Protein AF-A0A6I2V8A2-F1 (afdb_monomer_lite)

Radius of gyration: 22.57 Å; chains: 1; bounding box: 53×26×64 Å

Secondary structure (DSSP, 8-state):
-----S----S-------HHHHHHHHHHHHHHHHHHHHHHHHHHHHHTS---SHHHHHHHHHHHHHHHHHHHHHHHHHHHHHHHHHHHHHHT---EE-TTS-EEE-HHHHHHHHHHHHHHHHHHHHHHHHHHHHHHHH--

Structure (mmCIF, N/CA/C/O backbone):
data_AF-A0A6I2V8A2-F1
#
_entry.id   AF-A0A6I2V8A2-F1
#
loop_
_atom_site.group_PDB
_atom_site.id
_atom_site.type_symbol
_atom_site.label_atom_id
_atom_site.label_alt_id
_atom_site.label_comp_id
_atom_site.label_asym_id
_atom_site.label_entity_id
_atom_site.label_seq_id
_atom_site.pdbx_PDB_ins_code
_atom_site.Cartn_x
_atom_site.Cartn_y
_atom_site.Cartn_z
_atom_site.occupancy
_atom_site.B_iso_or_equiv
_atom_site.auth_seq_id
_atom_site.auth_comp_id
_atom_site.auth_asym_id
_atom_site.auth_atom_id
_atom_site.pdbx_PDB_model_num
ATOM 1 N N . MET A 1 1 ? 29.568 -19.294 -25.343 1.00 38.97 1 MET A N 1
ATOM 2 C CA . MET A 1 1 ? 30.055 -18.928 -23.998 1.00 38.97 1 MET A CA 1
ATOM 3 C C . MET A 1 1 ? 28.846 -18.633 -23.139 1.00 38.97 1 MET A C 1
ATOM 5 O O . MET A 1 1 ? 28.135 -17.676 -23.401 1.00 38.97 1 MET A O 1
ATOM 9 N N . THR A 1 2 ? 28.574 -19.534 -22.207 1.00 43.56 2 THR A N 1
ATOM 10 C CA . THR A 1 2 ? 27.427 -19.533 -21.301 1.00 43.56 2 THR A CA 1
ATOM 11 C C . THR A 1 2 ? 27.646 -18.460 -20.241 1.00 43.56 2 THR A C 1
ATOM 13 O O . THR A 1 2 ? 28.436 -18.655 -19.320 1.00 43.56 2 THR A O 1
ATOM 16 N N . THR A 1 3 ? 27.011 -17.301 -20.384 1.00 50.53 3 THR A N 1
ATOM 17 C CA . THR A 1 3 ? 26.949 -16.326 -19.297 1.00 50.53 3 THR A CA 1
ATOM 18 C C . THR A 1 3 ? 25.901 -16.799 -18.296 1.00 50.53 3 THR A C 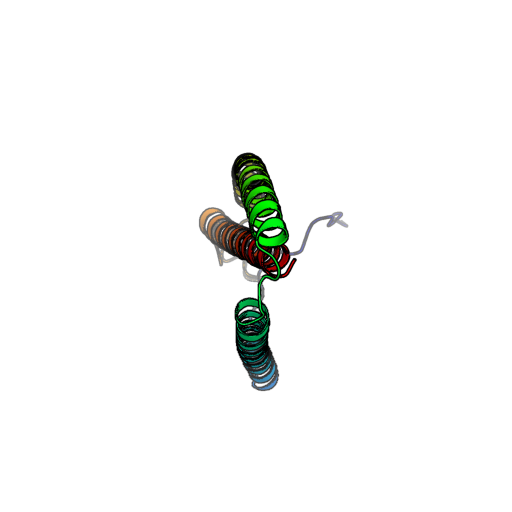1
ATOM 20 O O . THR A 1 3 ? 24.741 -17.017 -18.633 1.00 50.53 3 THR A O 1
ATOM 23 N N . LEU A 1 4 ? 26.348 -17.020 -17.061 1.00 46.59 4 LEU A N 1
ATOM 24 C CA . LEU A 1 4 ? 25.521 -17.224 -15.877 1.00 46.59 4 LEU A CA 1
ATOM 25 C C . LEU A 1 4 ? 24.525 -16.063 -15.745 1.00 46.59 4 LEU A C 1
ATOM 27 O O . LEU A 1 4 ? 24.872 -14.993 -15.249 1.00 46.59 4 LEU A O 1
ATOM 31 N N . ILE A 1 5 ? 23.291 -16.264 -16.203 1.00 50.91 5 ILE A N 1
ATOM 32 C CA . ILE A 1 5 ? 22.193 -15.331 -15.973 1.00 50.91 5 ILE A CA 1
ATOM 33 C C . ILE A 1 5 ? 21.602 -15.640 -14.598 1.00 50.91 5 ILE A C 1
ATOM 35 O O . ILE A 1 5 ? 20.727 -16.484 -14.449 1.00 50.91 5 ILE A O 1
ATOM 39 N N . LEU A 1 6 ? 22.109 -14.943 -13.585 1.00 49.06 6 LEU A N 1
ATOM 40 C CA . LEU A 1 6 ? 21.543 -14.899 -12.233 1.00 49.06 6 LEU A CA 1
ATOM 41 C C . LEU A 1 6 ? 20.677 -13.637 -12.029 1.00 49.06 6 LEU A C 1
ATOM 43 O O . LEU A 1 6 ? 20.520 -13.168 -10.908 1.00 49.06 6 LEU A O 1
ATOM 47 N N . GLY A 1 7 ? 20.121 -13.073 -13.113 1.00 54.69 7 GLY A N 1
ATOM 48 C CA . GLY A 1 7 ? 19.304 -11.857 -13.031 1.00 54.69 7 GLY A CA 1
ATOM 49 C C . GLY A 1 7 ? 18.677 -11.346 -14.334 1.00 54.69 7 GLY A C 1
ATOM 50 O O . GLY A 1 7 ? 18.659 -10.135 -14.534 1.00 54.69 7 GLY A O 1
ATOM 51 N N . SER A 1 8 ? 18.176 -12.206 -15.235 1.00 56.31 8 SER A N 1
ATOM 52 C CA . SER A 1 8 ? 17.309 -11.719 -16.328 1.00 56.31 8 SER A CA 1
ATOM 53 C C . SER A 1 8 ? 15.839 -11.864 -15.956 1.00 56.31 8 SER A C 1
ATOM 55 O O . SER A 1 8 ? 15.292 -12.960 -16.027 1.00 56.31 8 SER A O 1
ATOM 57 N N . GLU A 1 9 ? 15.188 -10.755 -15.626 1.00 54.62 9 GLU A N 1
ATOM 58 C CA . GLU A 1 9 ? 13.719 -10.680 -15.566 1.00 54.62 9 GLU A CA 1
ATOM 59 C C . GLU A 1 9 ? 13.212 -9.231 -15.674 1.00 54.62 9 GLU A C 1
ATOM 61 O O . GLU A 1 9 ? 12.284 -8.811 -14.994 1.00 54.62 9 GLU A O 1
ATOM 66 N N . GLY A 1 10 ? 13.841 -8.440 -16.551 1.00 59.12 10 GLY A N 1
ATOM 67 C CA . GLY A 1 10 ? 13.435 -7.057 -16.846 1.00 59.12 10 GLY A CA 1
ATOM 68 C C . GLY A 1 10 ? 13.735 -6.617 -18.281 1.00 59.12 10 GLY A C 1
ATOM 69 O O . GLY A 1 10 ? 13.975 -5.439 -18.527 1.00 59.12 10 GLY A O 1
ATOM 70 N N . GLY A 1 11 ? 13.808 -7.568 -19.217 1.00 68.12 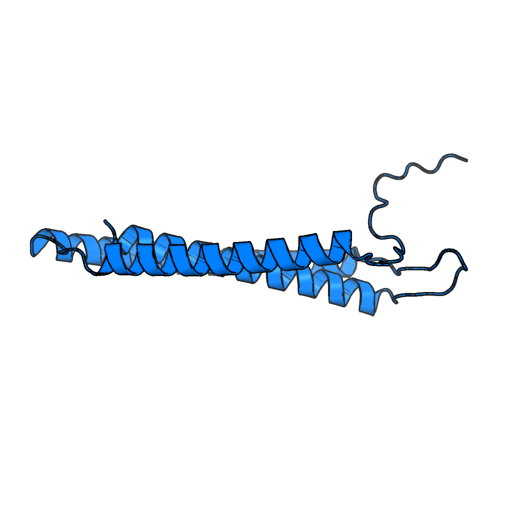11 GLY A N 1
ATOM 71 C CA . GLY A 1 11 ? 14.049 -7.280 -20.632 1.00 68.12 11 GLY A CA 1
ATOM 72 C C . GLY A 1 11 ? 12.824 -6.685 -21.329 1.00 68.12 11 GLY A C 1
ATOM 73 O O . GLY A 1 11 ? 11.737 -6.605 -20.759 1.00 68.12 11 GLY A O 1
ATOM 74 N N . TYR A 1 12 ? 12.991 -6.280 -22.586 1.00 78.38 12 TYR A N 1
ATOM 75 C CA . TYR A 1 12 ? 11.870 -5.812 -23.397 1.00 78.38 12 TYR A CA 1
ATOM 76 C C . TYR A 1 12 ? 10.823 -6.920 -23.575 1.00 78.38 12 TYR A C 1
ATOM 78 O O . TYR A 1 12 ? 11.156 -8.039 -23.966 1.00 78.38 12 TYR A O 1
ATOM 86 N N . GLN A 1 13 ? 9.559 -6.590 -23.312 1.00 80.12 13 GLN A N 1
ATOM 87 C CA . GLN A 1 13 ? 8.412 -7.461 -23.549 1.00 80.12 13 GLN A CA 1
ATOM 88 C C . GLN A 1 13 ? 7.387 -6.706 -24.396 1.00 80.12 13 GLN A C 1
ATOM 90 O O . GLN A 1 13 ? 7.008 -5.579 -24.069 1.00 80.12 13 GLN A O 1
ATOM 95 N N . GLU A 1 14 ? 6.927 -7.328 -25.479 1.00 78.38 14 GLU A N 1
ATOM 96 C CA . GLU A 1 14 ? 5.798 -6.811 -26.249 1.00 78.38 14 GLU A CA 1
ATOM 97 C C . GLU A 1 14 ? 4.488 -7.217 -25.575 1.00 78.38 14 GLU A C 1
ATOM 99 O O . GLU A 1 14 ? 4.064 -8.370 -25.635 1.00 78.38 14 GLU A O 1
ATOM 104 N N . PHE A 1 15 ? 3.831 -6.257 -24.927 1.00 79.56 15 PHE A N 1
ATOM 105 C CA . PHE A 1 15 ? 2.507 -6.460 -24.348 1.00 79.56 15 PHE A CA 1
ATOM 106 C C . PHE A 1 15 ? 1.436 -6.278 -25.425 1.00 79.56 15 PHE A C 1
ATOM 108 O O . PHE A 1 15 ? 0.853 -5.203 -25.571 1.00 79.56 15 PHE A O 1
ATOM 115 N N . THR A 1 16 ? 1.179 -7.334 -26.193 1.00 86.50 16 THR A N 1
ATOM 116 C CA . THR A 1 16 ? -0.003 -7.409 -27.057 1.00 86.50 16 THR A CA 1
ATOM 117 C C . THR A 1 16 ? -1.100 -8.154 -26.306 1.00 86.50 16 THR A C 1
ATOM 119 O O . THR A 1 16 ? -0.996 -9.344 -26.039 1.00 86.50 16 THR A O 1
ATOM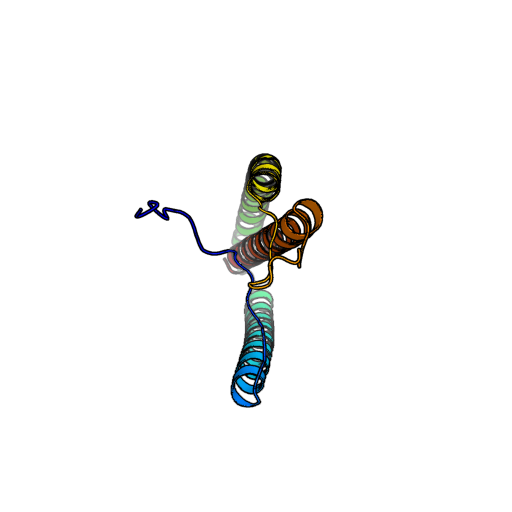 122 N N . LEU A 1 17 ? -2.129 -7.421 -25.880 1.00 89.56 17 LEU A N 1
ATOM 123 C CA . LEU A 1 17 ? -3.245 -7.985 -25.126 1.00 89.56 17 LEU A CA 1
ATOM 124 C C . LEU A 1 17 ? -4.363 -8.379 -26.093 1.00 89.56 17 LEU A C 1
ATOM 126 O O . LEU A 1 17 ? -4.992 -7.524 -26.720 1.00 89.56 17 LEU A O 1
ATOM 130 N N . ASN A 1 18 ? -4.630 -9.673 -26.190 1.00 94.25 18 ASN A N 1
ATOM 131 C CA . ASN A 1 18 ? -5.768 -10.243 -26.892 1.00 94.25 18 ASN A CA 1
ATOM 132 C C . ASN A 1 18 ? -7.045 -10.117 -26.053 1.00 94.25 18 ASN A C 1
ATOM 134 O O . ASN A 1 18 ? -7.028 -9.782 -24.865 1.00 94.25 18 ASN A O 1
ATOM 138 N N . ALA A 1 19 ? -8.185 -10.447 -26.667 1.00 94.25 19 ALA A N 1
ATOM 139 C CA . ALA A 1 19 ? -9.492 -10.386 -26.013 1.00 94.25 19 ALA A CA 1
ATOM 140 C C . ALA A 1 19 ? -9.550 -11.187 -24.696 1.00 94.25 19 ALA A C 1
ATOM 142 O O . ALA A 1 19 ? -10.180 -10.743 -23.739 1.00 94.25 19 ALA A O 1
ATOM 143 N N . GLY A 1 20 ? -8.866 -12.336 -24.623 1.00 95.69 20 GLY A N 1
ATOM 144 C CA . GLY A 1 20 ? -8.808 -13.159 -23.412 1.00 95.69 20 GLY A CA 1
ATOM 145 C C . GLY A 1 20 ? -8.057 -12.490 -22.257 1.00 95.69 20 GLY A C 1
ATOM 146 O O . GLY A 1 20 ? -8.555 -12.476 -21.134 1.00 95.69 20 GLY A O 1
ATOM 147 N N . GLU A 1 21 ? -6.891 -11.893 -22.514 1.00 93.94 21 GLU A N 1
ATOM 148 C CA . GLU A 1 21 ? -6.108 -11.201 -21.478 1.00 93.94 21 GLU A CA 1
ATOM 149 C C . GLU A 1 21 ? -6.829 -9.943 -20.985 1.00 93.94 21 GLU A C 1
ATOM 151 O O . GLU A 1 21 ? -6.913 -9.713 -19.779 1.00 93.94 21 GLU A O 1
ATOM 156 N N . TRP A 1 22 ? -7.439 -9.178 -21.897 1.00 95.12 22 TRP A N 1
ATOM 157 C CA . TRP A 1 22 ? -8.307 -8.059 -21.528 1.00 95.12 22 TRP A CA 1
ATOM 158 C C . TRP A 1 22 ? -9.481 -8.499 -20.652 1.00 95.12 22 TRP A C 1
ATOM 160 O O . TRP A 1 22 ? -9.765 -7.849 -19.646 1.00 95.12 22 TRP A O 1
ATOM 170 N N . ALA A 1 23 ? -10.136 -9.613 -20.993 1.00 96.81 23 ALA A N 1
ATOM 171 C CA . ALA A 1 23 ? -11.229 -10.152 -20.192 1.00 96.81 23 ALA A CA 1
ATOM 172 C C . ALA A 1 23 ? -10.771 -10.497 -18.765 1.00 96.81 23 ALA A C 1
ATOM 174 O O . ALA A 1 23 ? -11.459 -10.142 -17.809 1.00 96.81 23 ALA A O 1
ATOM 175 N N . TRP A 1 24 ? -9.592 -11.110 -18.601 1.00 96.94 24 TRP A N 1
ATOM 176 C CA . TRP A 1 24 ? -9.030 -11.417 -17.281 1.00 96.94 24 TRP A CA 1
ATOM 177 C C . TRP A 1 24 ? -8.669 -10.172 -16.469 1.00 96.94 24 TRP A C 1
ATOM 179 O O . TRP A 1 24 ? -8.961 -10.127 -15.274 1.00 96.94 24 TRP A O 1
ATOM 189 N N . LEU A 1 25 ? -8.080 -9.149 -17.095 1.00 96.19 25 LEU A N 1
ATOM 190 C CA . LEU A 1 25 ? -7.752 -7.889 -16.417 1.00 96.19 25 LEU A CA 1
ATOM 191 C C . LEU A 1 25 ? -9.012 -7.168 -15.925 1.00 96.19 25 LEU A C 1
ATOM 193 O O . LEU A 1 25 ? -9.068 -6.724 -14.778 1.00 96.19 25 LEU A O 1
ATOM 197 N N . ILE A 1 26 ? -10.043 -7.098 -16.770 1.00 97.00 26 ILE A N 1
ATOM 198 C CA . ILE A 1 26 ? -11.336 -6.509 -16.407 1.00 97.00 26 ILE A CA 1
ATOM 199 C C . ILE A 1 26 ? -11.994 -7.330 -15.296 1.00 97.00 26 ILE A C 1
ATOM 201 O O . ILE A 1 26 ? -12.474 -6.761 -14.317 1.00 97.00 26 ILE A O 1
ATOM 205 N N . PHE A 1 27 ? -11.976 -8.659 -15.401 1.00 97.94 27 PHE A N 1
ATOM 206 C CA . PHE A 1 27 ? -12.515 -9.542 -14.370 1.00 97.94 27 PHE A CA 1
ATOM 207 C C . PHE A 1 27 ? -11.823 -9.330 -13.017 1.00 97.94 27 PHE A C 1
ATOM 209 O O . PHE A 1 27 ? -12.501 -9.137 -12.010 1.00 97.94 27 PHE A O 1
ATOM 216 N N . ALA A 1 28 ? -10.488 -9.287 -12.986 1.00 98.00 28 ALA A N 1
ATOM 217 C CA . ALA A 1 28 ? -9.728 -9.027 -11.765 1.00 98.00 28 ALA A CA 1
ATOM 218 C C . ALA A 1 28 ? -10.069 -7.657 -11.153 1.00 98.00 28 ALA A C 1
ATOM 220 O O . ALA A 1 28 ? -10.268 -7.554 -9.941 1.00 98.00 28 ALA A O 1
ATOM 221 N N . ALA A 1 29 ? -10.207 -6.617 -11.983 1.00 97.69 29 ALA A N 1
ATOM 222 C CA . ALA A 1 29 ? -10.618 -5.291 -11.530 1.00 97.69 29 ALA A CA 1
ATOM 223 C C . ALA A 1 29 ? -12.035 -5.301 -10.925 1.00 97.69 29 ALA A C 1
ATOM 225 O O . ALA A 1 29 ? -12.257 -4.716 -9.865 1.00 97.69 29 ALA A O 1
ATOM 226 N N . LEU A 1 30 ? -12.984 -6.009 -11.545 1.00 98.31 30 LEU A N 1
ATOM 227 C CA . LEU A 1 30 ? -14.345 -6.154 -11.021 1.00 98.31 30 LEU A CA 1
ATOM 228 C C . LEU A 1 30 ? -14.367 -6.900 -9.683 1.00 98.31 30 LEU A C 1
ATOM 230 O O . LEU A 1 30 ? -15.033 -6.455 -8.749 1.00 98.31 30 LEU A O 1
ATOM 234 N N . VAL A 1 31 ? -13.609 -7.992 -9.555 1.00 98.38 31 VAL A N 1
ATOM 235 C CA . VAL A 1 31 ? -13.490 -8.738 -8.292 1.00 98.38 31 VAL A CA 1
ATOM 236 C C . VAL A 1 31 ? -12.911 -7.853 -7.188 1.00 98.38 31 VAL A C 1
ATOM 238 O O . VAL A 1 31 ? -13.428 -7.866 -6.072 1.00 98.38 31 VAL A O 1
ATOM 241 N N . ALA A 1 32 ? -11.896 -7.037 -7.490 1.00 97.50 32 ALA A N 1
ATOM 242 C CA . ALA A 1 32 ? -11.335 -6.092 -6.527 1.00 97.50 32 ALA A CA 1
ATOM 243 C C . ALA A 1 32 ? -12.380 -5.068 -6.041 1.00 97.50 32 ALA A C 1
ATOM 245 O O . ALA A 1 32 ? -12.473 -4.808 -4.841 1.00 97.50 32 ALA A O 1
ATOM 246 N N . LEU A 1 33 ? -13.217 -4.536 -6.941 1.00 98.19 33 LEU A N 1
ATOM 247 C CA . LEU A 1 33 ? -14.304 -3.620 -6.572 1.00 98.19 33 LEU A CA 1
ATOM 248 C C . LEU A 1 33 ? -15.359 -4.299 -5.688 1.00 98.19 33 LEU A C 1
ATOM 250 O O . LEU A 1 33 ? -15.779 -3.724 -4.683 1.00 98.19 33 LEU A O 1
ATOM 254 N N . VAL A 1 34 ? -15.754 -5.531 -6.021 1.00 98.38 34 VAL A N 1
ATOM 255 C CA . VAL A 1 34 ? -16.694 -6.314 -5.204 1.00 98.38 34 VAL A CA 1
ATOM 256 C C . VAL A 1 34 ? -16.106 -6.593 -3.821 1.00 98.38 34 VAL A C 1
ATOM 258 O O . VAL A 1 34 ? -16.800 -6.423 -2.821 1.00 98.38 34 VAL A O 1
ATOM 261 N N . ALA A 1 35 ? -14.824 -6.954 -3.733 1.00 97.56 35 ALA A N 1
ATOM 262 C CA . ALA A 1 35 ? -14.152 -7.191 -2.458 1.00 97.56 35 ALA A CA 1
ATOM 263 C C . ALA A 1 35 ? -14.139 -5.935 -1.568 1.00 97.56 35 ALA A C 1
ATOM 265 O O . ALA A 1 35 ? -14.423 -6.030 -0.374 1.00 97.56 35 ALA A O 1
ATOM 266 N N . ILE A 1 36 ? -13.882 -4.753 -2.144 1.00 96.00 36 ILE A N 1
ATOM 267 C CA . ILE A 1 36 ? -13.960 -3.474 -1.419 1.00 96.00 36 ILE A CA 1
ATOM 268 C C . ILE A 1 36 ? -15.391 -3.215 -0.930 1.00 96.00 36 ILE A C 1
ATOM 270 O O . ILE A 1 36 ? -15.577 -2.839 0.228 1.00 96.00 36 ILE A O 1
ATOM 274 N N . ALA A 1 37 ? -16.402 -3.446 -1.773 1.00 97.88 37 ALA A N 1
ATOM 275 C CA . ALA A 1 37 ? -17.803 -3.263 -1.398 1.00 97.88 37 ALA A CA 1
ATOM 276 C C . ALA A 1 37 ? -18.213 -4.184 -0.237 1.00 97.88 37 ALA A C 1
ATOM 278 O O . ALA A 1 37 ? -18.813 -3.726 0.735 1.00 97.88 37 ALA A O 1
ATOM 279 N N . VAL A 1 38 ? -17.830 -5.463 -0.292 1.00 97.56 38 VAL A N 1
ATOM 280 C CA . VAL A 1 38 ? -18.061 -6.420 0.800 1.00 97.56 38 VAL A CA 1
ATOM 281 C C . VAL A 1 38 ? -17.346 -5.967 2.071 1.00 97.56 38 VAL A C 1
ATOM 283 O O . VAL A 1 38 ? -17.966 -5.916 3.131 1.00 97.56 38 VAL A O 1
ATOM 286 N N . GLY A 1 39 ? -16.072 -5.574 1.973 1.00 95.44 39 GLY A N 1
ATOM 287 C CA . GLY A 1 39 ? -15.315 -5.046 3.108 1.00 95.44 39 GLY A CA 1
ATOM 288 C C . GLY A 1 39 ? -16.009 -3.850 3.763 1.00 95.44 39 GLY A C 1
ATOM 289 O O . GLY A 1 39 ? -16.116 -3.795 4.986 1.00 95.44 39 GLY A O 1
ATOM 290 N N . PHE A 1 40 ? -16.556 -2.933 2.965 1.00 95.56 40 PHE A N 1
ATOM 291 C CA . PHE A 1 40 ? -17.299 -1.779 3.466 1.00 95.56 40 PHE A CA 1
ATOM 292 C C . PHE A 1 40 ? -18.578 -2.177 4.218 1.00 95.56 40 PHE A C 1
ATOM 294 O O . PHE A 1 40 ? -18.822 -1.669 5.312 1.00 95.56 40 PHE A O 1
ATOM 301 N N . VAL A 1 41 ? -19.359 -3.123 3.686 1.00 97.06 41 VAL A N 1
ATOM 302 C CA . VAL A 1 41 ? -20.566 -3.642 4.358 1.00 97.06 41 VAL A CA 1
ATOM 303 C C . VAL A 1 41 ? -20.215 -4.302 5.694 1.00 97.06 41 VAL A C 1
ATOM 305 O O . VAL A 1 41 ? -20.874 -4.047 6.703 1.00 97.06 41 VAL A O 1
ATOM 308 N N . LEU A 1 42 ? -19.147 -5.104 5.732 1.00 95.62 42 LEU A N 1
ATOM 309 C CA . LEU A 1 42 ? -18.688 -5.753 6.963 1.00 95.62 42 LEU A CA 1
ATOM 310 C C . LEU A 1 42 ? -18.239 -4.729 8.011 1.00 95.62 42 LEU A C 1
ATOM 312 O O . LEU A 1 42 ? -18.625 -4.831 9.174 1.00 95.62 42 LEU A O 1
ATOM 316 N N . VAL A 1 43 ? -17.477 -3.710 7.600 1.00 95.00 43 VAL A N 1
ATOM 317 C CA . VAL A 1 43 ? -17.058 -2.607 8.479 1.00 95.00 43 VAL A CA 1
ATOM 318 C C . VAL A 1 43 ? -18.266 -1.895 9.078 1.00 95.00 43 VAL A C 1
ATOM 320 O O . VAL A 1 43 ? -18.283 -1.643 10.281 1.00 95.00 43 VAL A O 1
ATOM 323 N N . GLN A 1 44 ? -19.285 -1.588 8.271 1.00 94.94 44 GLN A N 1
ATOM 324 C CA . GLN A 1 44 ? -20.503 -0.953 8.772 1.00 94.94 44 GLN A CA 1
ATOM 325 C C . GLN A 1 44 ? -21.214 -1.820 9.813 1.00 94.94 44 GLN A C 1
ATOM 327 O O . GLN A 1 44 ? -21.624 -1.299 10.847 1.00 94.94 44 GLN A O 1
ATOM 332 N N . GLY A 1 45 ? -21.311 -3.131 9.575 1.00 94.19 45 GLY A N 1
ATOM 333 C CA . GLY A 1 45 ? -21.897 -4.066 10.535 1.00 94.19 45 GLY A CA 1
ATOM 334 C C . GLY A 1 45 ? -21.156 -4.081 11.874 1.00 94.19 45 GLY A C 1
ATOM 335 O O . GLY A 1 45 ? -21.788 -4.009 12.924 1.00 94.19 45 GLY A O 1
ATOM 336 N N . VAL A 1 46 ? -19.820 -4.104 11.843 1.00 93.62 46 VAL A N 1
ATOM 337 C CA . VAL A 1 46 ? -18.986 -4.076 13.057 1.00 93.62 46 VAL A CA 1
ATOM 338 C C . VAL A 1 46 ? -19.145 -2.757 13.813 1.00 93.62 46 VAL A C 1
ATOM 340 O O . VAL A 1 46 ? -19.338 -2.763 15.023 1.00 93.62 46 VAL A O 1
ATOM 343 N N . LEU A 1 47 ? -19.094 -1.618 13.118 1.00 91.69 47 LEU A N 1
ATOM 344 C CA . LEU A 1 47 ? -19.169 -0.300 13.760 1.00 91.69 47 LEU A CA 1
ATOM 345 C C . LEU A 1 47 ? -20.565 0.045 14.299 1.00 91.69 47 LEU A C 1
ATOM 347 O O . LEU A 1 47 ? -20.676 0.923 15.152 1.00 91.69 47 LEU A O 1
ATOM 351 N N . ALA A 1 48 ? -21.614 -0.612 13.801 1.00 93.69 48 ALA A N 1
ATOM 352 C CA . ALA A 1 48 ? -22.981 -0.443 14.286 1.00 93.69 48 ALA A CA 1
ATOM 353 C C . ALA A 1 48 ? -23.290 -1.271 15.548 1.00 93.69 48 ALA A C 1
ATOM 355 O O . ALA A 1 48 ? -24.326 -1.048 16.176 1.00 93.69 48 ALA A O 1
ATOM 356 N N . ALA A 1 49 ? -22.431 -2.227 15.913 1.00 92.06 49 ALA A N 1
ATOM 357 C CA . ALA A 1 49 ? -22.619 -3.051 17.101 1.00 92.06 49 ALA A CA 1
ATOM 358 C C . ALA A 1 49 ? -22.480 -2.228 18.398 1.00 92.06 49 ALA A C 1
ATOM 360 O O . ALA A 1 49 ? -21.753 -1.233 18.450 1.00 92.06 49 ALA A O 1
ATOM 361 N N . ASP A 1 50 ? -23.176 -2.646 19.462 1.00 91.62 50 ASP A N 1
ATOM 362 C CA . ASP A 1 50 ? -23.057 -1.983 20.764 1.00 91.62 50 ASP A CA 1
ATOM 363 C C . ASP A 1 50 ? -21.656 -2.187 21.355 1.00 91.62 50 ASP A C 1
ATOM 365 O O . ASP A 1 50 ? -21.124 -3.294 21.384 1.00 91.62 50 ASP A O 1
ATOM 369 N N . GLN A 1 51 ? -21.082 -1.107 21.884 1.00 89.12 51 GLN A N 1
ATOM 370 C CA . GLN A 1 51 ? -19.736 -1.098 22.469 1.00 89.12 51 GLN A CA 1
ATOM 371 C C . GLN A 1 51 ? -19.707 -1.635 23.913 1.00 89.12 51 GLN A C 1
ATOM 373 O O . GLN A 1 51 ? -18.704 -1.504 24.617 1.00 89.12 51 GLN A O 1
ATOM 378 N N . GLY A 1 52 ? -20.823 -2.183 24.395 1.00 92.25 52 GLY A N 1
ATOM 379 C CA . GLY A 1 52 ? -20.949 -2.764 25.720 1.00 92.25 52 GLY A CA 1
ATOM 380 C C . GLY A 1 52 ? -20.915 -1.732 26.847 1.00 92.25 52 GLY A C 1
ATOM 381 O O . GLY A 1 52 ? -21.320 -0.573 26.704 1.00 92.25 52 GLY A O 1
ATOM 382 N N . THR A 1 53 ? -20.447 -2.181 28.011 1.00 95.81 53 THR A N 1
ATOM 383 C CA . THR A 1 53 ? -20.502 -1.416 29.266 1.00 95.81 53 THR A CA 1
ATOM 384 C C . THR A 1 53 ? -19.573 -0.191 29.262 1.00 95.81 53 THR A C 1
ATOM 386 O O . THR A 1 53 ? -18.585 -0.164 28.526 1.00 95.81 53 THR A O 1
ATOM 389 N N . PRO A 1 54 ? -19.797 0.808 30.140 1.00 95.75 54 PRO A N 1
ATOM 390 C CA . PRO A 1 54 ? -18.894 1.956 30.268 1.00 95.75 54 PRO A CA 1
ATOM 391 C C . PRO A 1 54 ? -17.431 1.560 30.512 1.00 95.75 54 PRO A C 1
ATOM 393 O O . PRO A 1 54 ? -16.526 2.168 29.945 1.00 95.75 54 PRO A O 1
ATOM 396 N N . LYS A 1 55 ? -17.199 0.497 31.296 1.00 95.50 55 LYS A N 1
ATOM 397 C CA . LYS A 1 55 ? -15.851 -0.018 31.563 1.00 95.50 55 LYS A CA 1
ATOM 398 C C . LYS A 1 55 ? -15.206 -0.626 30.313 1.00 95.50 55 LYS A C 1
ATOM 400 O O . LYS A 1 55 ? -14.014 -0.434 30.101 1.00 95.50 55 LYS A O 1
ATOM 405 N N . MET A 1 56 ? -15.980 -1.318 29.472 1.00 94.44 56 MET A N 1
ATOM 406 C CA . MET A 1 56 ? -15.484 -1.851 28.194 1.00 94.44 56 MET A CA 1
ATOM 407 C C . MET A 1 56 ? -15.074 -0.723 27.247 1.00 94.44 56 MET A C 1
ATOM 409 O O . MET A 1 56 ? -13.983 -0.770 26.689 1.00 94.44 56 MET A O 1
ATOM 413 N N . ARG A 1 57 ? -15.893 0.331 27.140 1.00 93.25 57 ARG A N 1
ATOM 414 C CA . ARG A 1 57 ? -15.599 1.508 26.303 1.00 93.25 57 ARG A CA 1
ATOM 415 C C . ARG A 1 57 ? -14.327 2.236 26.746 1.00 93.25 57 ARG A C 1
ATOM 417 O O . ARG A 1 57 ? -13.525 2.637 25.907 1.00 93.25 57 ARG A O 1
ATOM 424 N N . GLU A 1 58 ? -14.121 2.370 28.056 1.00 94.94 58 GLU A N 1
ATOM 425 C CA . GLU A 1 58 ? -12.896 2.940 28.638 1.00 94.94 58 GLU A CA 1
ATOM 426 C C . GLU A 1 58 ? -11.653 2.118 28.253 1.00 94.94 58 GLU A C 1
ATOM 428 O O . GLU A 1 58 ? -10.662 2.671 27.776 1.00 94.94 58 GLU A O 1
ATOM 433 N N . ILE A 1 59 ? -11.720 0.790 28.400 1.00 94.56 59 ILE A N 1
ATOM 434 C CA . ILE A 1 59 ? -10.619 -0.116 28.045 1.00 94.56 59 ILE A CA 1
ATOM 435 C C . ILE A 1 59 ? -10.339 -0.073 26.541 1.00 94.56 59 ILE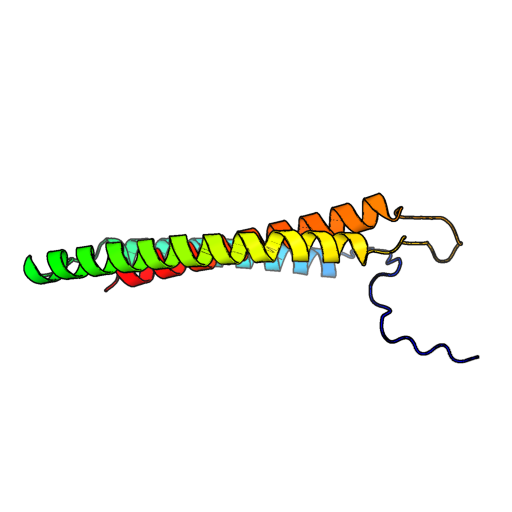 A C 1
ATOM 437 O O . ILE A 1 59 ? -9.184 0.079 26.146 1.00 94.56 59 ILE A O 1
ATOM 441 N N . ALA A 1 60 ? -11.376 -0.142 25.704 1.00 93.31 60 ALA A N 1
ATOM 442 C CA . ALA A 1 60 ? -11.242 -0.057 24.253 1.00 93.31 60 ALA A CA 1
ATOM 443 C C . ALA A 1 60 ? -10.553 1.249 23.824 1.00 93.31 60 ALA A C 1
ATOM 445 O O . ALA A 1 60 ? -9.676 1.224 22.962 1.00 93.31 60 ALA A O 1
ATOM 446 N N . GLY A 1 61 ? -10.869 2.375 24.473 1.00 94.19 61 GLY A N 1
ATOM 447 C CA . GLY A 1 61 ? -10.192 3.654 24.244 1.00 94.19 61 GLY A CA 1
ATOM 448 C C . GLY A 1 61 ? -8.683 3.591 24.505 1.00 94.19 61 GLY A C 1
ATOM 449 O O . GLY A 1 61 ? -7.894 4.014 23.659 1.00 94.19 61 GLY A O 1
ATOM 450 N N . MET A 1 62 ? -8.270 2.988 25.623 1.00 95.88 62 MET A N 1
ATOM 451 C CA . MET A 1 62 ? -6.847 2.805 25.944 1.00 95.88 62 MET A CA 1
ATOM 452 C C . MET A 1 62 ? -6.134 1.891 24.935 1.00 95.88 62 MET A C 1
ATOM 454 O O . MET A 1 62 ? -4.991 2.155 24.555 1.00 95.88 62 MET A O 1
ATOM 458 N N . ILE A 1 63 ? -6.806 0.838 24.454 1.00 95.44 63 ILE A N 1
ATOM 459 C CA . ILE A 1 63 ? -6.251 -0.047 23.418 1.00 95.44 63 ILE A CA 1
ATOM 460 C C . ILE A 1 63 ? -6.094 0.718 22.096 1.00 95.44 63 ILE A C 1
ATOM 462 O O . ILE A 1 63 ? -5.048 0.608 21.454 1.00 95.44 63 ILE A O 1
ATOM 466 N N . GLN A 1 64 ? -7.083 1.529 21.700 1.00 95.06 64 GLN A N 1
ATOM 467 C CA . GLN A 1 64 ? -7.009 2.358 20.488 1.00 95.06 64 GLN A CA 1
ATOM 468 C C . GLN A 1 64 ? -5.842 3.341 20.539 1.00 95.06 64 GLN A C 1
ATOM 470 O O . GLN A 1 64 ? -5.109 3.473 19.556 1.00 95.06 64 GLN A O 1
ATOM 475 N N . GLU A 1 65 ? -5.634 3.994 21.681 1.00 96.00 65 GLU A N 1
ATOM 476 C CA . GLU A 1 65 ? -4.510 4.908 21.875 1.00 96.00 65 GLU A CA 1
ATOM 477 C C . GLU A 1 65 ? -3.164 4.180 21.741 1.00 96.00 65 GLU A C 1
ATOM 479 O O . GLU A 1 65 ? -2.299 4.605 20.967 1.00 96.00 65 GLU A O 1
ATOM 484 N N . GLY A 1 66 ? -3.007 3.041 22.423 1.00 95.69 66 GLY A N 1
ATOM 485 C CA . GLY A 1 66 ? -1.789 2.232 22.358 1.00 95.69 66 GLY A CA 1
ATOM 486 C C . GLY A 1 66 ? -1.494 1.707 20.950 1.00 95.69 66 GLY A C 1
ATOM 487 O O . GLY A 1 66 ? -0.364 1.817 20.462 1.00 95.69 66 GLY A O 1
ATOM 488 N N . ALA A 1 67 ? -2.513 1.197 20.259 1.00 95.75 67 ALA A N 1
ATOM 489 C CA . ALA A 1 67 ? -2.395 0.712 18.887 1.00 95.75 67 ALA A CA 1
ATOM 490 C C . ALA A 1 67 ? -1.990 1.835 17.920 1.00 95.75 67 ALA A C 1
ATOM 492 O O . ALA A 1 67 ? -1.090 1.657 17.097 1.00 95.75 67 ALA A O 1
ATOM 493 N N . MET A 1 68 ? -2.589 3.023 18.052 1.00 93.88 68 MET A N 1
ATOM 494 C CA . MET A 1 68 ? -2.245 4.170 17.211 1.00 93.88 68 MET A CA 1
ATOM 495 C C . MET A 1 68 ? -0.820 4.673 17.476 1.00 93.88 68 MET A C 1
ATOM 497 O O . MET A 1 68 ? -0.088 5.006 16.537 1.00 93.88 68 MET A O 1
ATOM 501 N N . ALA A 1 69 ? -0.384 4.680 18.739 1.00 95.88 69 ALA A N 1
ATOM 502 C CA . ALA A 1 69 ? 0.991 5.008 19.102 1.00 95.88 69 ALA A CA 1
ATOM 503 C C . ALA A 1 69 ? 1.995 4.013 18.488 1.00 95.88 69 ALA A C 1
ATOM 505 O O . ALA A 1 69 ? 3.020 4.429 17.934 1.00 95.88 69 ALA A O 1
ATOM 506 N N . TYR A 1 70 ? 1.678 2.714 18.523 1.00 94.88 70 TYR A N 1
ATOM 507 C CA . TYR A 1 70 ? 2.480 1.667 17.893 1.00 94.88 70 TYR A CA 1
ATOM 508 C C . TYR A 1 70 ? 2.562 1.843 16.371 1.00 94.88 70 TYR A C 1
ATOM 510 O O . TYR A 1 70 ? 3.671 1.911 15.836 1.00 94.88 70 TYR A O 1
ATOM 518 N N . LEU A 1 71 ? 1.426 2.005 15.679 1.00 94.31 71 LEU A N 1
ATOM 519 C CA . LEU A 1 71 ? 1.388 2.213 14.224 1.00 94.31 71 LEU A CA 1
ATOM 520 C C . LEU A 1 71 ? 2.214 3.418 13.804 1.00 94.31 71 LEU A C 1
ATOM 522 O O . LEU A 1 71 ? 3.030 3.323 12.892 1.00 94.31 71 LEU A O 1
ATOM 526 N N . LYS A 1 72 ? 2.055 4.550 14.494 1.00 93.81 72 LYS A N 1
ATOM 527 C CA . LYS A 1 72 ? 2.804 5.770 14.183 1.00 93.81 72 LYS A CA 1
ATOM 528 C C . LYS A 1 72 ? 4.312 5.549 14.282 1.00 93.81 72 LYS A C 1
ATOM 530 O O . LYS A 1 72 ? 5.066 6.063 13.453 1.00 93.81 72 LYS A O 1
ATOM 535 N N . ARG A 1 73 ? 4.767 4.786 15.281 1.00 96.19 73 ARG A N 1
ATOM 536 C CA . ARG A 1 73 ? 6.184 4.439 15.437 1.00 96.19 73 ARG A CA 1
ATOM 537 C C . ARG A 1 73 ? 6.641 3.458 14.356 1.00 96.19 73 ARG A C 1
ATOM 539 O O . ARG A 1 73 ? 7.675 3.700 13.742 1.00 96.19 73 ARG A O 1
ATOM 546 N N . GLN A 1 74 ? 5.857 2.417 14.082 1.00 95.50 74 GLN A N 1
ATOM 547 C CA . GLN A 1 74 ? 6.154 1.408 13.065 1.00 95.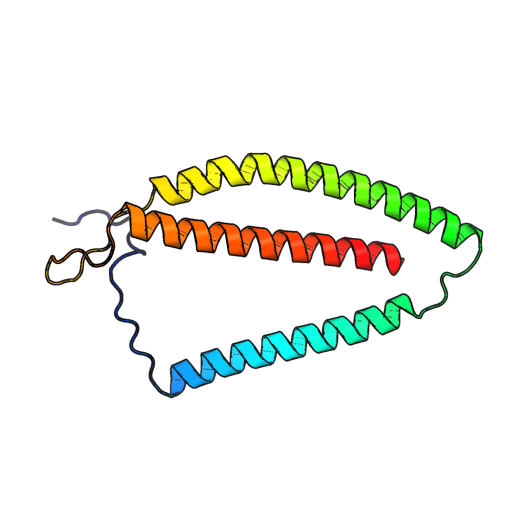50 74 GLN A CA 1
ATOM 548 C C . GLN A 1 74 ? 6.251 2.029 11.665 1.00 95.50 74 GLN A C 1
ATOM 550 O O . GLN A 1 74 ? 7.250 1.835 10.978 1.00 95.50 74 GLN A O 1
ATOM 555 N N . PHE A 1 75 ? 5.269 2.838 11.263 1.00 93.88 75 PHE A N 1
ATOM 556 C CA . PHE A 1 75 ? 5.232 3.479 9.946 1.00 93.88 75 PHE A CA 1
ATOM 557 C C . PHE A 1 75 ? 6.366 4.480 9.769 1.00 93.88 75 PHE A C 1
ATOM 559 O O . PHE A 1 75 ? 6.931 4.583 8.684 1.00 93.88 75 PHE A O 1
ATOM 566 N N . ARG A 1 76 ? 6.755 5.181 10.839 1.00 94.06 76 ARG A N 1
ATOM 567 C CA . ARG A 1 76 ? 7.936 6.045 10.814 1.00 94.06 76 ARG A CA 1
ATOM 568 C C . ARG A 1 76 ? 9.205 5.241 10.541 1.00 94.06 76 ARG A C 1
ATOM 570 O O . ARG A 1 76 ? 9.994 5.640 9.693 1.00 94.06 76 ARG A O 1
ATOM 577 N N . THR A 1 77 ? 9.397 4.112 11.220 1.00 95.62 77 THR A N 1
ATOM 578 C CA . THR A 1 77 ? 10.540 3.222 10.968 1.00 95.62 77 THR A CA 1
ATOM 579 C C . THR A 1 77 ? 10.510 2.657 9.549 1.00 95.62 77 THR A C 1
ATOM 581 O O . THR A 1 77 ? 11.529 2.683 8.867 1.00 95.62 77 THR A O 1
ATOM 584 N N . ILE A 1 78 ? 9.345 2.211 9.074 1.00 95.31 78 ILE A N 1
ATOM 585 C CA . ILE A 1 78 ? 9.168 1.717 7.704 1.00 95.31 78 ILE A CA 1
ATOM 586 C C . ILE A 1 78 ? 9.516 2.807 6.685 1.00 95.31 78 ILE A C 1
ATOM 588 O O . ILE A 1 78 ? 10.235 2.523 5.735 1.00 95.31 78 ILE A O 1
ATOM 592 N N . ALA A 1 79 ? 9.090 4.056 6.890 1.00 92.25 79 ALA A N 1
ATOM 593 C CA . ALA A 1 79 ? 9.427 5.162 5.995 1.00 92.25 79 ALA A CA 1
ATOM 594 C C . ALA A 1 79 ? 10.948 5.366 5.875 1.00 92.25 79 ALA A C 1
ATOM 596 O O . ALA A 1 79 ? 11.455 5.545 4.768 1.00 92.25 79 ALA A O 1
ATOM 597 N N . PHE A 1 80 ? 11.690 5.250 6.984 1.00 95.44 80 PHE A N 1
ATOM 598 C CA . PHE A 1 80 ? 13.157 5.299 6.962 1.00 95.44 80 PHE A CA 1
ATOM 599 C C . PHE A 1 80 ? 13.801 4.135 6.196 1.00 95.44 80 PHE A C 1
ATOM 601 O O . PHE A 1 80 ? 14.903 4.302 5.684 1.00 95.44 80 PHE A O 1
ATOM 608 N N . ILE A 1 81 ? 13.132 2.983 6.088 1.00 95.94 81 ILE A N 1
ATOM 609 C CA . ILE A 1 81 ? 13.607 1.819 5.321 1.00 95.94 81 ILE A CA 1
ATOM 610 C C . ILE A 1 81 ? 13.199 1.925 3.844 1.00 95.94 81 ILE A C 1
ATOM 612 O O . ILE A 1 81 ? 13.984 1.597 2.959 1.00 95.94 81 ILE A O 1
ATOM 616 N N . ILE A 1 82 ? 11.993 2.417 3.550 1.00 96.06 82 ILE A N 1
ATOM 617 C CA . ILE A 1 82 ? 11.476 2.536 2.180 1.00 96.06 82 ILE A CA 1
ATOM 618 C C . ILE A 1 82 ? 12.336 3.480 1.342 1.00 96.06 82 ILE A C 1
ATOM 620 O O . ILE A 1 82 ? 12.570 3.185 0.178 1.00 96.06 82 ILE A O 1
ATOM 624 N N . ILE A 1 83 ? 12.831 4.584 1.909 1.00 94.88 83 ILE A N 1
ATOM 625 C CA . ILE A 1 83 ? 13.651 5.563 1.176 1.00 94.88 83 ILE A CA 1
ATOM 626 C C . ILE A 1 83 ? 14.926 4.929 0.577 1.00 94.88 83 ILE A C 1
ATOM 628 O O . ILE A 1 83 ? 15.096 5.004 -0.642 1.00 94.88 83 ILE A O 1
ATOM 632 N N . PRO A 1 84 ? 15.817 4.282 1.357 1.00 96.62 84 PRO A N 1
ATOM 633 C CA . PRO A 1 84 ? 17.003 3.640 0.795 1.00 96.62 84 PRO A CA 1
ATOM 634 C C . PRO A 1 84 ? 16.651 2.458 -0.112 1.00 96.62 84 PRO A C 1
ATOM 636 O O . PRO A 1 84 ? 17.322 2.259 -1.118 1.00 96.62 84 PRO A O 1
ATOM 639 N N . VAL A 1 85 ? 15.582 1.707 0.174 1.00 97.00 85 VAL A N 1
ATOM 640 C CA . VAL A 1 85 ? 15.137 0.621 -0.715 1.00 97.00 85 VAL A CA 1
ATOM 641 C C . VAL A 1 85 ? 14.634 1.169 -2.052 1.00 97.00 85 VAL A C 1
ATOM 643 O O . VAL A 1 85 ? 14.973 0.616 -3.090 1.00 97.00 85 VAL A O 1
ATOM 646 N N . ALA A 1 86 ? 13.903 2.283 -2.068 1.00 96.56 86 ALA A N 1
ATOM 647 C CA . ALA A 1 86 ? 13.470 2.943 -3.297 1.00 96.56 86 ALA A CA 1
ATOM 648 C C . ALA A 1 86 ? 14.669 3.440 -4.118 1.00 96.56 86 ALA A C 1
ATOM 650 O O . ALA A 1 86 ? 14.698 3.259 -5.334 1.00 96.56 86 ALA A O 1
ATOM 651 N N . ALA A 1 87 ? 15.693 3.988 -3.453 1.00 95.88 87 ALA A N 1
ATOM 652 C CA . ALA A 1 87 ? 16.952 4.329 -4.107 1.00 95.88 87 ALA A CA 1
ATOM 653 C C . ALA A 1 87 ? 17.640 3.084 -4.692 1.00 95.88 87 ALA A C 1
ATOM 655 O O . ALA A 1 87 ? 18.073 3.116 -5.839 1.00 95.88 87 ALA A O 1
ATOM 656 N N . LEU A 1 88 ? 17.685 1.964 -3.961 1.00 96.06 88 LEU A N 1
ATOM 657 C CA . LEU A 1 88 ? 18.219 0.698 -4.475 1.00 96.06 88 LEU A CA 1
ATOM 658 C C . LEU A 1 88 ? 17.416 0.174 -5.673 1.00 96.06 88 LEU A C 1
ATOM 660 O O . LEU A 1 88 ? 18.009 -0.256 -6.657 1.00 96.06 88 LEU A O 1
ATOM 664 N N . VAL A 1 89 ? 16.085 0.240 -5.642 1.00 94.56 89 VAL A N 1
ATOM 665 C CA . VAL A 1 89 ? 15.218 -0.160 -6.764 1.00 94.56 89 VAL A CA 1
ATOM 666 C C . VAL A 1 89 ? 15.507 0.678 -8.013 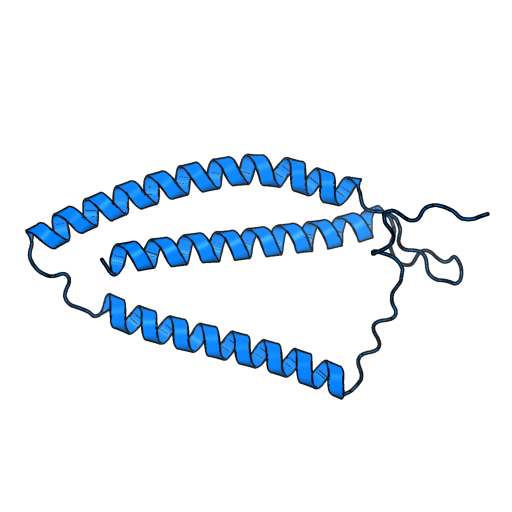1.00 94.56 89 VAL A C 1
ATOM 668 O O . VAL A 1 89 ? 15.584 0.122 -9.110 1.00 94.56 89 VAL A O 1
ATOM 671 N N . PHE A 1 90 ? 15.721 1.986 -7.848 1.00 93.25 90 PHE A N 1
ATOM 672 C CA . PHE A 1 90 ? 16.102 2.878 -8.941 1.00 93.25 90 PHE A CA 1
ATOM 673 C C . PHE A 1 90 ? 17.507 2.564 -9.474 1.00 93.25 90 PHE A C 1
ATOM 675 O O . PHE A 1 90 ? 17.687 2.385 -10.675 1.00 93.25 90 PHE A O 1
ATOM 682 N N . LEU A 1 91 ? 18.503 2.472 -8.587 1.00 92.62 91 LEU A N 1
ATOM 683 C CA . LEU A 1 91 ? 19.915 2.301 -8.948 1.00 92.62 91 LEU A CA 1
ATOM 684 C C . LEU A 1 91 ? 20.226 0.918 -9.527 1.00 92.62 91 LEU A C 1
ATOM 686 O O . LEU A 1 91 ? 21.143 0.785 -10.328 1.00 92.62 91 LEU A O 1
ATOM 690 N N . THR A 1 92 ? 19.463 -0.103 -9.137 1.00 89.94 92 THR A N 1
ATOM 691 C CA . THR A 1 92 ? 19.560 -1.456 -9.711 1.00 89.94 92 THR A CA 1
ATOM 692 C C . THR A 1 92 ? 18.749 -1.613 -10.994 1.00 89.94 92 THR A C 1
ATOM 694 O O . THR A 1 92 ? 18.648 -2.719 -11.519 1.00 89.94 92 THR A O 1
ATOM 697 N N . SER A 1 93 ? 18.116 -0.543 -11.482 1.00 86.94 93 SER A N 1
ATOM 698 C CA . SER A 1 93 ? 17.450 -0.571 -12.776 1.00 86.94 93 SER A CA 1
ATOM 699 C C . SER A 1 93 ? 18.467 -0.643 -13.911 1.00 86.94 93 SER A C 1
ATOM 701 O O . SER A 1 93 ? 19.594 -0.174 -13.788 1.00 86.94 93 SER A O 1
ATOM 703 N N . THR A 1 94 ? 18.065 -1.209 -15.039 1.00 85.19 94 THR A N 1
ATOM 704 C CA . THR A 1 94 ? 18.864 -1.227 -16.265 1.00 85.19 94 THR A CA 1
ATOM 705 C C . THR A 1 94 ? 18.066 -0.599 -17.395 1.00 85.19 94 THR A C 1
ATOM 707 O O . THR A 1 94 ? 16.831 -0.545 -17.356 1.00 85.19 94 THR A O 1
ATOM 710 N N . GLU A 1 95 ? 18.770 -0.101 -18.408 1.00 85.06 95 GLU A N 1
ATOM 711 C CA . GLU A 1 95 ? 18.117 0.280 -19.656 1.00 85.06 95 GLU A CA 1
ATOM 712 C C . GLU A 1 95 ? 17.426 -0.931 -20.291 1.00 85.06 95 GLU A C 1
ATOM 714 O O . GLU A 1 95 ? 17.888 -2.069 -20.172 1.00 85.06 95 GLU A O 1
ATOM 719 N N . VAL A 1 96 ? 16.281 -0.680 -20.920 1.00 83.75 96 VAL A N 1
ATOM 720 C CA . VAL A 1 96 ? 15.490 -1.710 -21.588 1.00 83.75 96 VAL A CA 1
ATOM 721 C C . VAL A 1 96 ? 15.684 -1.531 -23.080 1.00 83.75 96 VAL A C 1
ATOM 723 O O . VAL A 1 96 ? 15.227 -0.543 -23.660 1.00 83.75 96 VAL A O 1
ATOM 726 N N . THR A 1 97 ? 16.350 -2.497 -23.699 1.00 84.38 97 THR A N 1
ATOM 727 C CA . THR A 1 97 ? 16.674 -2.479 -25.128 1.00 84.38 97 THR A CA 1
ATOM 728 C C . THR A 1 97 ? 15.796 -3.480 -25.866 1.00 84.38 97 THR A C 1
ATOM 730 O O . THR A 1 97 ? 15.583 -4.599 -25.395 1.00 84.38 97 THR A O 1
ATOM 733 N N . LYS A 1 98 ? 15.263 -3.069 -27.019 1.00 81.81 98 LYS A N 1
ATOM 734 C CA . LYS A 1 98 ? 14.529 -3.954 -27.928 1.00 81.81 98 LYS A CA 1
ATOM 735 C C . LYS A 1 98 ? 15.460 -5.026 -28.513 1.00 81.81 98 LYS A C 1
ATOM 737 O O . LYS A 1 98 ? 16.669 -4.795 -28.575 1.00 81.81 98 LYS A O 1
ATOM 742 N N . PRO A 1 99 ? 14.919 -6.148 -29.023 1.00 78.31 99 PRO A N 1
ATOM 743 C CA . PRO A 1 99 ? 15.698 -7.147 -29.761 1.00 78.31 99 PRO A CA 1
ATOM 744 C C . PRO A 1 99 ? 16.529 -6.541 -30.905 1.00 78.31 99 PRO A C 1
ATOM 746 O O . PRO A 1 99 ? 17.630 -7.000 -31.187 1.00 78.31 99 PRO A O 1
ATOM 749 N N . ASP A 1 100 ? 16.029 -5.456 -31.497 1.00 80.12 100 ASP A N 1
ATOM 750 C CA . ASP A 1 100 ? 16.628 -4.735 -32.625 1.00 80.12 100 ASP A CA 1
ATOM 751 C C . ASP A 1 100 ? 17.806 -3.821 -32.217 1.00 80.12 100 ASP A C 1
ATOM 753 O O . ASP A 1 100 ? 18.364 -3.109 -33.050 1.00 80.12 100 ASP A O 1
ATOM 757 N N . GLY A 1 101 ? 18.163 -3.775 -30.927 1.00 77.38 101 GLY A N 1
ATOM 758 C CA . GLY A 1 101 ? 19.235 -2.929 -30.386 1.00 77.38 101 GLY A CA 1
ATOM 759 C C . GLY A 1 101 ? 18.830 -1.478 -30.094 1.00 77.38 101 GLY A C 1
ATOM 760 O O . GLY A 1 101 ? 19.627 -0.713 -29.556 1.00 77.38 101 GLY A O 1
ATOM 761 N N . VAL A 1 102 ? 17.589 -1.088 -30.404 1.00 83.19 102 VAL A N 1
ATOM 762 C CA . VAL A 1 102 ? 17.054 0.248 -30.096 1.00 83.19 102 VAL A CA 1
ATOM 763 C C . VAL A 1 102 ? 16.637 0.327 -28.626 1.00 83.19 102 VAL A C 1
ATOM 765 O O . VAL A 1 102 ? 15.919 -0.541 -28.128 1.00 83.19 102 VAL A O 1
ATOM 768 N N . VAL A 1 103 ? 17.039 1.391 -27.929 1.00 83.44 103 VAL A N 1
ATOM 769 C CA . VAL A 1 103 ? 16.643 1.639 -26.533 1.00 83.44 103 VAL A CA 1
ATOM 770 C C . VAL A 1 103 ? 15.137 1.925 -26.467 1.00 83.44 103 VAL A C 1
ATOM 772 O O . VAL A 1 103 ? 14.663 2.910 -27.029 1.00 83.44 103 VAL A O 1
ATOM 775 N N . ALA A 1 104 ? 14.379 1.063 -25.784 1.00 83.50 104 ALA A N 1
ATOM 776 C CA . ALA A 1 104 ? 12.947 1.245 -25.541 1.00 83.50 104 ALA A CA 1
ATOM 777 C C . ALA A 1 104 ? 12.696 2.174 -24.349 1.00 83.50 104 ALA A C 1
ATOM 779 O O . ALA A 1 104 ? 11.868 3.078 -24.427 1.00 83.50 104 ALA A O 1
ATOM 780 N N . LEU A 1 105 ? 13.419 1.947 -23.250 1.00 84.06 105 LEU A N 1
ATOM 781 C CA . LEU A 1 105 ? 13.404 2.796 -22.063 1.00 84.06 105 LEU A CA 1
ATOM 782 C C . LEU A 1 105 ? 14.838 3.044 -21.621 1.00 84.06 105 LEU A C 1
ATOM 784 O O . LEU A 1 105 ? 15.601 2.106 -21.388 1.00 84.06 105 LEU A O 1
ATOM 788 N N . THR A 1 106 ? 15.188 4.315 -21.458 1.00 87.88 106 THR A N 1
ATOM 789 C CA . THR A 1 106 ? 16.480 4.687 -20.872 1.00 87.88 106 THR A CA 1
ATOM 790 C C . THR A 1 106 ? 16.564 4.212 -19.417 1.00 87.88 106 THR A C 1
ATOM 792 O O . THR A 1 106 ? 15.533 4.029 -18.762 1.00 87.88 106 THR A O 1
ATOM 795 N N . PHE A 1 107 ? 17.781 4.068 -18.877 1.00 87.31 107 PHE A N 1
ATOM 796 C CA . PHE A 1 107 ? 18.008 3.760 -17.454 1.00 87.31 107 PHE A CA 1
ATOM 797 C C . PHE A 1 107 ? 17.142 4.631 -16.526 1.00 87.31 107 PHE A C 1
ATOM 799 O O . PHE A 1 107 ? 16.477 4.118 -15.626 1.00 87.31 107 PHE A O 1
ATOM 806 N N . GLY A 1 108 ? 17.074 5.940 -16.801 1.00 89.88 108 GLY A N 1
ATOM 807 C CA . GLY A 1 108 ? 16.274 6.880 -16.016 1.00 89.88 108 GLY A CA 1
ATOM 808 C C . GLY A 1 108 ? 14.771 6.597 -16.072 1.00 89.88 108 GLY A C 1
ATOM 809 O O . GLY A 1 108 ? 14.112 6.611 -15.036 1.00 89.88 108 GLY A O 1
ATOM 810 N N . GLN A 1 109 ? 14.223 6.295 -17.253 1.00 89.44 109 GLN A N 1
ATOM 811 C CA . GLN A 1 109 ? 12.794 5.990 -17.412 1.00 89.44 109 GLN A CA 1
ATOM 812 C C . GLN A 1 109 ? 12.421 4.650 -16.772 1.00 89.44 109 GLN A C 1
ATOM 814 O O . GLN A 1 109 ? 11.452 4.576 -16.020 1.00 89.44 109 GLN A O 1
ATOM 819 N N . SER A 1 110 ? 13.212 3.607 -17.034 1.00 88.88 110 SER A N 1
ATOM 820 C CA . SER A 1 110 ? 13.028 2.275 -16.450 1.00 88.88 110 SER A CA 1
ATOM 821 C C . SER A 1 110 ? 13.095 2.335 -14.919 1.00 88.88 110 SER A C 1
ATOM 823 O O . SER A 1 110 ? 12.185 1.878 -14.223 1.00 88.88 110 SER A O 1
ATOM 825 N N . GLY A 1 111 ? 14.129 2.995 -14.380 1.00 91.38 111 GLY A N 1
ATOM 826 C CA . GLY A 1 111 ? 14.286 3.212 -12.942 1.00 91.38 111 GLY A CA 1
ATOM 827 C C . GLY A 1 111 ? 13.123 3.990 -12.334 1.00 91.38 111 GLY A C 1
ATOM 828 O O . GLY A 1 111 ? 12.621 3.605 -11.275 1.00 91.38 111 GLY A O 1
ATOM 829 N N . LEU A 1 112 ? 12.641 5.036 -13.011 1.00 93.75 112 LEU A N 1
ATOM 830 C CA . LEU A 1 112 ? 11.508 5.834 -12.547 1.00 93.75 112 LEU A CA 1
ATOM 831 C C . LEU A 1 112 ? 10.228 4.994 -12.452 1.00 93.75 112 LEU A C 1
ATOM 833 O O . LEU A 1 112 ? 9.623 4.947 -11.384 1.00 93.75 112 LEU A O 1
ATOM 837 N N . PHE A 1 113 ? 9.827 4.297 -13.521 1.00 92.94 113 PHE A N 1
ATOM 838 C CA . PHE A 1 113 ? 8.595 3.499 -13.516 1.00 92.94 113 PHE A CA 1
ATOM 839 C C . PHE A 1 113 ? 8.639 2.367 -12.487 1.00 92.94 113 PHE A C 1
ATOM 841 O O . PHE A 1 113 ? 7.675 2.179 -11.742 1.00 92.94 113 PHE A O 1
ATOM 848 N N . ARG A 1 114 ? 9.772 1.662 -12.379 1.00 93.88 114 ARG A N 1
ATOM 849 C CA . ARG A 1 114 ? 9.967 0.599 -11.384 1.00 93.88 114 ARG A CA 1
ATOM 850 C C . ARG A 1 114 ? 9.858 1.136 -9.955 1.00 93.88 114 ARG A C 1
ATOM 852 O O . ARG A 1 114 ? 9.198 0.532 -9.112 1.00 93.88 114 ARG A O 1
ATOM 859 N N . THR A 1 115 ? 10.463 2.294 -9.692 1.00 95.81 115 THR A N 1
ATOM 860 C CA . THR A 1 115 ? 10.420 2.934 -8.369 1.00 95.81 115 THR A CA 1
ATOM 861 C C . THR A 1 115 ? 9.020 3.444 -8.041 1.00 95.81 115 THR A C 1
ATOM 863 O O . THR A 1 115 ? 8.554 3.263 -6.919 1.00 95.81 115 THR A O 1
ATOM 866 N N . LEU A 1 116 ? 8.306 4.022 -9.011 1.00 96.75 116 LEU A N 1
ATOM 867 C CA . LEU A 1 116 ? 6.920 4.457 -8.827 1.00 96.75 116 LEU A CA 1
ATOM 868 C C . LEU A 1 116 ? 5.991 3.280 -8.517 1.00 96.75 116 LEU A C 1
ATOM 870 O O . LEU A 1 116 ? 5.199 3.371 -7.581 1.00 96.75 116 LEU A O 1
ATOM 874 N N . ALA A 1 117 ? 6.123 2.164 -9.239 1.00 96.25 117 ALA A N 1
ATOM 875 C CA . ALA A 1 117 ? 5.365 0.946 -8.960 1.00 96.25 117 ALA A CA 1
ATOM 876 C C . ALA A 1 117 ? 5.662 0.399 -7.551 1.00 96.25 117 ALA A C 1
ATOM 878 O O . ALA A 1 117 ? 4.737 0.051 -6.815 1.00 96.25 117 ALA A O 1
ATOM 879 N N . PHE A 1 118 ? 6.936 0.395 -7.141 1.00 96.69 118 PHE A N 1
ATOM 880 C CA . PHE A 1 118 ? 7.345 0.005 -5.789 1.00 96.69 118 PHE A CA 1
ATOM 881 C C . PHE A 1 118 ? 6.718 0.899 -4.708 1.00 96.69 118 PHE A C 1
ATOM 883 O O . PHE A 1 118 ? 6.128 0.387 -3.758 1.00 96.69 118 PHE A O 1
ATOM 890 N N . ILE A 1 119 ? 6.797 2.226 -4.857 1.00 97.12 119 ILE A N 1
ATOM 891 C CA . ILE A 1 119 ? 6.227 3.176 -3.890 1.00 97.12 119 ILE A CA 1
ATOM 892 C C . ILE A 1 119 ? 4.702 3.064 -3.833 1.00 97.12 119 ILE A C 1
ATOM 894 O O . ILE A 1 119 ? 4.138 3.069 -2.739 1.00 97.12 119 ILE A O 1
ATOM 898 N N . ALA A 1 120 ? 4.032 2.914 -4.978 1.00 97.75 120 ALA A N 1
ATOM 899 C CA . ALA A 1 120 ? 2.588 2.710 -5.028 1.00 97.75 120 ALA A CA 1
ATOM 900 C C . ALA A 1 120 ? 2.177 1.433 -4.275 1.00 97.75 120 ALA A C 1
ATOM 902 O O . ALA A 1 120 ? 1.277 1.475 -3.435 1.00 97.75 120 ALA A O 1
ATOM 903 N N . GLY A 1 121 ? 2.881 0.319 -4.502 1.00 96.75 121 GLY A N 1
ATOM 904 C CA . GLY A 1 121 ? 2.645 -0.934 -3.782 1.00 96.75 121 GLY A CA 1
ATOM 905 C C . GLY A 1 121 ? 2.910 -0.818 -2.277 1.00 96.75 121 GLY A C 1
ATOM 906 O O . GLY A 1 121 ? 2.088 -1.246 -1.466 1.00 96.75 121 GLY A O 1
ATOM 907 N N . ALA A 1 122 ? 4.018 -0.181 -1.887 1.00 96.31 122 ALA A N 1
ATOM 908 C CA . ALA A 1 122 ? 4.358 0.037 -0.483 1.00 96.31 122 ALA A CA 1
ATOM 909 C C . ALA A 1 122 ? 3.320 0.918 0.233 1.00 96.31 122 ALA A C 1
ATOM 911 O O . ALA A 1 122 ? 2.930 0.626 1.365 1.00 96.31 122 ALA A O 1
ATOM 912 N N . PHE A 1 123 ? 2.823 1.959 -0.439 1.00 96.19 123 PHE A N 1
ATOM 913 C CA . PHE A 1 123 ? 1.770 2.826 0.079 1.00 96.19 123 PHE A CA 1
ATOM 914 C C . PHE A 1 123 ? 0.445 2.075 0.267 1.00 96.19 123 PHE A C 1
ATOM 916 O O . PHE A 1 123 ? -0.139 2.143 1.347 1.00 96.19 123 PHE A O 1
ATOM 923 N N . LEU A 1 124 ? -0.007 1.318 -0.740 1.00 96.44 124 LEU A N 1
ATOM 924 C CA . LEU A 1 124 ? -1.241 0.524 -0.657 1.00 96.44 124 LEU A CA 1
ATOM 925 C C . LEU A 1 124 ? -1.162 -0.562 0.431 1.00 96.44 124 LEU A C 1
ATOM 927 O O . LEU A 1 124 ? -2.137 -0.796 1.150 1.00 96.44 124 LEU A O 1
ATOM 931 N N . SER A 1 125 ? 0.008 -1.183 0.603 1.00 95.88 125 SER A N 1
ATOM 932 C CA . SER A 1 125 ? 0.276 -2.130 1.693 1.00 95.88 125 SER A CA 1
ATOM 933 C C . SER A 1 125 ? 0.171 -1.457 3.066 1.00 95.88 125 SER A C 1
ATOM 935 O O . SER A 1 125 ? -0.558 -1.928 3.943 1.00 95.88 125 SER A O 1
ATOM 937 N N . GLY A 1 126 ? 0.811 -0.294 3.232 1.00 95.12 126 GLY A N 1
ATOM 938 C CA . GLY A 1 126 ? 0.698 0.506 4.451 1.00 95.12 126 GLY A CA 1
ATOM 939 C C . GLY A 1 126 ? -0.748 0.917 4.746 1.00 95.12 126 GLY A C 1
ATOM 940 O O . GLY A 1 126 ? -1.219 0.772 5.872 1.00 95.12 126 GLY A O 1
ATOM 941 N N . LEU A 1 127 ? -1.491 1.364 3.734 1.00 94.88 127 LEU A N 1
ATOM 942 C CA . LEU A 1 127 ? -2.901 1.722 3.886 1.00 94.88 127 LEU A CA 1
ATOM 943 C C . LEU A 1 127 ? -3.734 0.531 4.383 1.00 94.88 127 LEU A C 1
ATOM 945 O O . LEU A 1 127 ? -4.516 0.677 5.321 1.00 94.88 127 LEU A O 1
ATOM 949 N N . THR A 1 128 ? -3.513 -0.655 3.813 1.00 94.44 128 THR A N 1
ATOM 950 C CA . THR A 1 128 ? -4.195 -1.891 4.223 1.00 94.44 128 THR A CA 1
ATOM 951 C C . THR A 1 128 ? -3.900 -2.236 5.684 1.00 94.44 128 THR A C 1
ATOM 953 O O . THR A 1 128 ? -4.825 -2.512 6.448 1.00 94.44 128 THR A O 1
ATOM 956 N N . GLY A 1 129 ? -2.634 -2.157 6.108 1.00 93.81 129 GLY A N 1
ATOM 957 C CA . GLY A 1 129 ? -2.240 -2.411 7.498 1.00 93.81 129 GLY A CA 1
ATOM 958 C C . GLY A 1 129 ? -2.858 -1.420 8.490 1.00 93.81 129 GLY A C 1
ATOM 959 O O . GLY A 1 129 ? -3.342 -1.821 9.551 1.00 93.81 129 GLY A O 1
ATOM 960 N N . PHE A 1 130 ? -2.903 -0.135 8.128 1.00 94.06 130 PHE A N 1
ATOM 961 C CA . PHE A 1 130 ? -3.518 0.903 8.955 1.00 94.06 130 PHE A CA 1
ATOM 962 C C . PHE A 1 130 ? -5.030 0.696 9.105 1.00 94.06 130 PHE A C 1
ATOM 964 O O . PHE A 1 130 ? -5.545 0.694 10.225 1.00 94.06 130 PHE A O 1
ATOM 971 N N . ILE A 1 131 ? -5.739 0.476 7.991 1.00 94.00 131 ILE A N 1
ATOM 972 C CA . ILE A 1 131 ? -7.187 0.229 7.997 1.00 94.00 131 ILE A CA 1
ATOM 973 C C . ILE A 1 131 ? -7.496 -1.024 8.822 1.00 94.00 131 ILE A C 1
ATOM 975 O O . ILE A 1 131 ? -8.334 -0.960 9.723 1.00 94.00 131 ILE A O 1
ATOM 979 N N . GLY A 1 132 ? -6.779 -2.125 8.578 1.00 93.81 132 GLY A N 1
ATOM 980 C CA . GLY A 1 132 ? -6.983 -3.394 9.274 1.00 93.81 132 GLY A CA 1
ATOM 981 C C . GLY A 1 132 ? -6.838 -3.272 10.789 1.00 93.81 132 GLY A C 1
ATOM 982 O O . GLY A 1 132 ? -7.736 -3.679 11.524 1.00 93.81 132 GLY A O 1
ATOM 983 N N . MET A 1 133 ? -5.760 -2.644 11.272 1.00 95.06 133 MET A N 1
ATOM 984 C CA . MET A 1 133 ? -5.576 -2.449 12.712 1.00 95.06 133 MET A CA 1
ATOM 985 C C . MET A 1 133 ? -6.621 -1.492 13.299 1.00 95.06 133 MET A C 1
ATOM 987 O O . MET A 1 133 ? -7.160 -1.765 14.370 1.00 95.06 133 MET A O 1
ATOM 991 N N . SER A 1 134 ? -6.955 -0.400 12.601 1.00 91.50 134 SER A N 1
ATOM 992 C CA . SER A 1 134 ? -7.967 0.548 13.084 1.00 91.50 134 SER A CA 1
ATOM 993 C C . SER A 1 134 ? -9.343 -0.102 13.264 1.00 91.50 134 SER A C 1
ATOM 995 O O . SER A 1 134 ? -10.052 0.219 14.216 1.00 91.50 134 SER A O 1
ATOM 997 N N . LEU A 1 135 ? -9.702 -1.042 12.385 1.00 92.69 135 LEU A N 1
ATOM 998 C CA . LEU A 1 135 ? -10.949 -1.789 12.470 1.00 92.69 135 LEU A CA 1
ATOM 999 C C . LEU A 1 135 ? -10.897 -2.851 13.567 1.00 92.69 135 LEU A C 1
ATOM 1001 O O . LEU A 1 135 ? -11.831 -2.939 14.356 1.00 92.69 135 LEU A O 1
ATOM 1005 N N . ALA A 1 136 ? -9.807 -3.621 13.645 1.00 92.81 136 ALA A N 1
ATOM 1006 C CA . ALA A 1 136 ? -9.654 -4.688 14.632 1.00 92.81 136 ALA A CA 1
ATOM 1007 C C . ALA A 1 136 ? -9.798 -4.167 16.068 1.00 92.81 136 ALA A C 1
ATOM 1009 O O . ALA A 1 136 ? -10.468 -4.787 16.884 1.00 92.81 136 ALA A O 1
ATOM 1010 N N . VAL A 1 137 ? -9.225 -2.995 16.360 1.00 93.75 137 VAL A N 1
ATOM 1011 C CA . VAL A 1 137 ? -9.307 -2.404 17.701 1.00 93.75 137 VAL A CA 1
ATOM 1012 C C . VAL A 1 137 ? -10.672 -1.758 17.975 1.00 93.75 137 VAL A C 1
ATOM 1014 O O . VAL A 1 137 ? -11.081 -1.649 19.124 1.00 93.75 137 VAL A O 1
ATOM 1017 N N . ARG A 1 138 ? -11.408 -1.334 16.941 1.00 89.25 138 ARG A N 1
ATOM 1018 C CA . ARG A 1 138 ? -12.789 -0.837 17.096 1.00 89.25 138 ARG A CA 1
ATOM 1019 C C . ARG A 1 138 ? -13.815 -1.958 17.235 1.00 89.25 138 ARG A C 1
ATOM 1021 O O . ARG A 1 138 ? -14.872 -1.720 17.802 1.00 89.25 138 ARG A O 1
ATOM 1028 N N . GLY A 1 139 ? -13.518 -3.135 16.690 1.00 87.50 139 GLY A N 1
ATOM 1029 C CA . GLY A 1 139 ? -14.366 -4.322 16.784 1.00 87.50 139 GLY A CA 1
ATOM 1030 C C . GLY A 1 139 ? -14.121 -5.189 18.023 1.00 87.50 139 GLY A C 1
ATOM 1031 O O . GLY A 1 139 ? -14.735 -6.248 18.115 1.00 87.50 139 GLY A O 1
ATOM 1032 N N . ASN A 1 140 ? -13.223 -4.779 18.927 1.00 82.12 140 ASN A N 1
ATOM 1033 C CA . ASN A 1 140 ? -12.875 -5.479 20.169 1.00 82.12 140 ASN A CA 1
ATOM 1034 C C . ASN A 1 140 ? -13.467 -4.777 21.392 1.00 82.12 140 ASN A C 1
ATOM 1036 O O . ASN A 1 140 ? -14.122 -5.464 22.202 1.00 82.12 140 ASN A O 1
#

pLDDT: mean 89.61, std 12.19, range [38.97, 98.38]

Sequence (140 aa):
MTTLILGSEGGYQEFTLNAGEWAWLIFAALVALVAIAVGFVLVQGVLAADQGTPKMREIAGMIQEGAMAYLKRQFRTIAFIIIPVAALVFLTSTEVTKPDGVVALTFGQSGLFRTLAFIAGAFLSGLTGFIGMSLAVRGN

Foldseek 3Di:
DDDPCPDPDQADDDPDDDPVNVVVVVVVVVVVVVVVVVVVVVLVVLLPDDQDDPVSVVVLVVVLVVLVVVLVVVVVVVVVVLVVVLVVLLVPAAFHADPVRHTPGHSNRRSVVRSVVSVVVVVVVSVVVVVVSNSVSSSD